Protein AF-A0A3B8KXW2-F1 (afdb_monomer)

Foldseek 3Di:
DDPLVLLVVCVVVLLVLLVVPQDDDDPDPPVRSVVLCCLLNVGDSLVQLSVQLVVCVVVVHHSNVCSVVSNVVSSVVSVVVVVCCDPVHVVNPDDD

pLDDT: mean 93.95, std 6.0, range [70.81, 98.56]

Structure (mmCIF, N/CA/C/O backbone):
data_AF-A0A3B8KXW2-F1
#
_entry.id   AF-A0A3B8KXW2-F1
#
loop_
_atom_site.group_PDB
_atom_site.id
_atom_site.type_symbol
_atom_site.label_atom_id
_atom_site.label_alt_id
_atom_site.label_comp_id
_atom_site.label_asym_id
_atom_site.label_entity_id
_atom_site.label_seq_id
_atom_site.pdbx_PDB_ins_code
_atom_site.Cartn_x
_atom_site.Cartn_y
_atom_site.Cartn_z
_atom_site.occupancy
_atom_site.B_iso_or_equi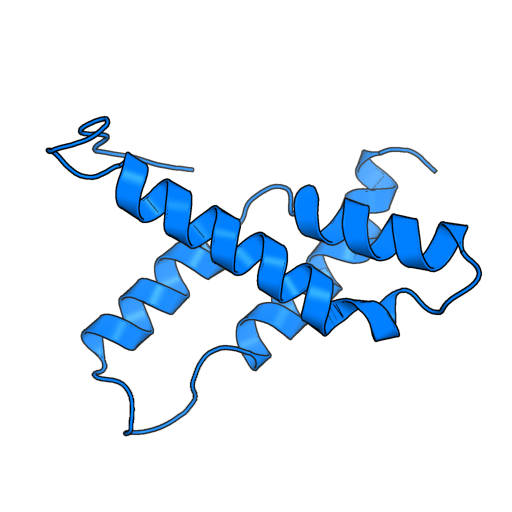v
_atom_site.auth_seq_id
_atom_site.auth_comp_id
_atom_site.auth_asym_id
_atom_site.auth_atom_id
_atom_site.pdbx_PDB_model_num
ATOM 1 N N . MET A 1 1 ? -5.951 12.809 19.462 1.00 76.31 1 MET A N 1
ATOM 2 C CA . MET A 1 1 ? -5.019 12.261 18.466 1.00 76.31 1 MET A CA 1
ATOM 3 C C . MET A 1 1 ? -5.103 13.142 17.237 1.00 76.31 1 MET A C 1
ATOM 5 O O . MET A 1 1 ? -6.208 13.356 16.746 1.00 76.31 1 MET A O 1
ATOM 9 N N . THR A 1 2 ? -3.996 13.731 16.807 1.00 93.62 2 THR A N 1
ATOM 10 C CA . THR A 1 2 ? -3.927 14.525 15.576 1.00 93.62 2 THR A CA 1
ATOM 11 C C . THR A 1 2 ? -3.808 13.608 14.354 1.00 93.62 2 THR A C 1
ATOM 13 O O . THR A 1 2 ? -3.558 12.403 14.473 1.00 93.62 2 THR A O 1
ATOM 16 N N . ALA A 1 3 ? -3.982 14.169 13.154 1.00 90.69 3 ALA A N 1
ATOM 17 C CA . ALA A 1 3 ? -3.771 13.421 11.915 1.00 90.69 3 ALA A CA 1
ATOM 18 C C . ALA A 1 3 ? -2.319 12.922 11.792 1.00 90.69 3 ALA A C 1
ATOM 20 O O . ALA A 1 3 ? -2.090 11.780 11.405 1.00 90.69 3 ALA A O 1
ATOM 21 N N . GLU A 1 4 ? -1.343 13.745 12.178 1.00 93.50 4 GLU A N 1
ATOM 22 C CA . GLU A 1 4 ? 0.082 13.390 12.142 1.00 93.50 4 GLU A CA 1
ATOM 23 C C . GLU A 1 4 ? 0.415 12.253 13.109 1.00 93.50 4 GLU A C 1
ATOM 25 O O . GLU A 1 4 ? 1.084 11.300 12.718 1.00 93.50 4 GLU A O 1
ATOM 30 N N . GLU A 1 5 ? -0.120 12.292 14.332 1.00 94.88 5 GLU A N 1
ATOM 31 C CA . GLU A 1 5 ? 0.032 11.206 15.309 1.00 94.88 5 GLU A CA 1
ATOM 32 C C . GLU A 1 5 ? -0.558 9.889 14.789 1.00 94.88 5 GLU A C 1
ATOM 34 O O . GLU A 1 5 ? 0.017 8.818 14.977 1.00 94.88 5 GLU A O 1
ATOM 39 N N . THR A 1 6 ? -1.690 9.969 14.090 1.00 94.44 6 THR A N 1
ATOM 40 C CA . THR A 1 6 ? -2.368 8.797 13.525 1.00 94.44 6 THR A CA 1
ATOM 41 C C . THR A 1 6 ? -1.567 8.176 12.382 1.00 94.44 6 THR A C 1
ATOM 43 O O . THR A 1 6 ? -1.397 6.958 12.327 1.00 94.44 6 THR A O 1
ATOM 46 N N . LEU A 1 7 ? -1.027 9.004 11.485 1.00 94.75 7 LEU A N 1
ATOM 47 C CA . LEU A 1 7 ? -0.162 8.539 10.400 1.00 94.75 7 LEU A CA 1
ATOM 48 C C . LEU A 1 7 ? 1.132 7.935 10.962 1.00 94.75 7 LEU A C 1
ATOM 50 O O . LEU A 1 7 ? 1.531 6.850 10.545 1.00 94.75 7 LEU A O 1
ATOM 54 N N . ALA A 1 8 ? 1.743 8.580 11.960 1.00 94.94 8 ALA A N 1
ATOM 55 C CA . ALA A 1 8 ? 2.937 8.071 12.632 1.00 94.94 8 ALA A CA 1
ATOM 56 C C . ALA A 1 8 ? 2.692 6.728 13.343 1.00 94.94 8 ALA A C 1
ATOM 58 O O . ALA A 1 8 ? 3.583 5.881 13.377 1.00 94.94 8 ALA A O 1
ATOM 59 N N . ARG A 1 9 ? 1.479 6.501 13.867 1.00 94.69 9 ARG A N 1
ATOM 60 C CA . ARG A 1 9 ? 1.074 5.230 14.487 1.00 94.69 9 ARG A CA 1
ATOM 61 C C . ARG A 1 9 ? 1.022 4.078 13.481 1.00 94.69 9 ARG A C 1
ATOM 63 O O . ARG A 1 9 ? 1.446 2.973 13.813 1.00 94.69 9 ARG A O 1
ATOM 70 N N . PHE A 1 10 ? 0.483 4.305 12.283 1.00 96.19 10 PHE A N 1
ATOM 71 C CA . PHE A 1 10 ? 0.189 3.221 11.339 1.00 96.19 10 PHE A CA 1
ATOM 72 C C . PHE A 1 10 ? 1.219 3.038 10.224 1.00 96.19 10 PHE A C 1
ATOM 74 O O . PHE A 1 10 ? 1.403 1.910 9.765 1.00 96.19 10 PHE A O 1
ATOM 81 N N . ALA A 1 11 ? 1.921 4.093 9.806 1.00 94.69 11 ALA A N 1
ATOM 82 C CA . ALA A 1 11 ? 2.872 4.016 8.697 1.00 94.69 11 ALA A CA 1
ATOM 83 C C . ALA A 1 11 ? 3.943 2.914 8.866 1.00 94.69 11 ALA A C 1
ATOM 85 O O . ALA A 1 11 ? 4.175 2.193 7.894 1.00 94.69 11 ALA A O 1
ATOM 86 N N . PRO A 1 12 ? 4.544 2.690 10.056 1.00 94.94 12 PRO A N 1
ATOM 87 C CA . PRO A 1 12 ? 5.522 1.614 10.233 1.00 94.94 12 PRO A CA 1
ATOM 88 C C . PRO A 1 12 ? 4.918 0.214 10.069 1.00 94.94 12 PRO A C 1
ATOM 90 O O . PRO A 1 12 ? 5.530 -0.650 9.448 1.00 94.94 12 PRO A O 1
ATOM 93 N N . LEU A 1 13 ? 3.703 -0.007 10.588 1.00 95.50 13 LEU A N 1
ATOM 94 C CA . LEU A 1 13 ? 3.003 -1.294 10.479 1.00 95.50 13 LEU A CA 1
ATOM 95 C C . LEU A 1 13 ? 2.683 -1.623 9.019 1.00 95.50 13 LEU A C 1
ATOM 97 O O . LEU A 1 13 ? 2.907 -2.742 8.567 1.00 95.50 13 LEU A O 1
ATOM 101 N N . VAL A 1 14 ? 2.204 -0.624 8.277 1.00 96.75 14 VAL A N 1
ATOM 102 C CA . VAL A 1 14 ? 1.899 -0.750 6.850 1.00 96.75 14 VAL A CA 1
ATOM 103 C C . VAL A 1 14 ? 3.167 -0.997 6.039 1.00 96.75 14 VAL A C 1
ATOM 105 O O . VAL A 1 14 ? 3.157 -1.846 5.158 1.00 96.75 14 VAL A O 1
ATOM 108 N N . ALA A 1 15 ? 4.265 -0.295 6.335 1.00 95.19 15 ALA A N 1
ATOM 109 C CA . ALA A 1 15 ? 5.528 -0.474 5.619 1.00 95.19 15 ALA A CA 1
ATOM 110 C C . ALA A 1 15 ? 6.066 -1.908 5.743 1.00 95.19 15 ALA A C 1
ATOM 112 O O . ALA A 1 15 ? 6.482 -2.490 4.743 1.00 95.19 15 ALA A O 1
ATOM 113 N N . VAL A 1 16 ? 6.009 -2.489 6.946 1.00 95.56 16 VAL A N 1
ATOM 114 C CA . VAL A 1 16 ? 6.395 -3.891 7.168 1.00 95.56 16 VAL A CA 1
ATOM 115 C C . VAL A 1 16 ? 5.456 -4.832 6.413 1.00 95.56 16 VAL A C 1
ATOM 117 O O . VAL A 1 16 ? 5.921 -5.675 5.653 1.00 95.56 16 VAL A O 1
ATOM 120 N N . ALA A 1 17 ? 4.140 -4.644 6.545 1.00 96.44 17 ALA A N 1
ATOM 121 C CA . ALA A 1 17 ? 3.160 -5.503 5.884 1.00 96.44 17 ALA A CA 1
ATOM 122 C C . ALA A 1 17 ? 3.262 -5.461 4.345 1.00 96.44 17 ALA A C 1
ATOM 124 O O .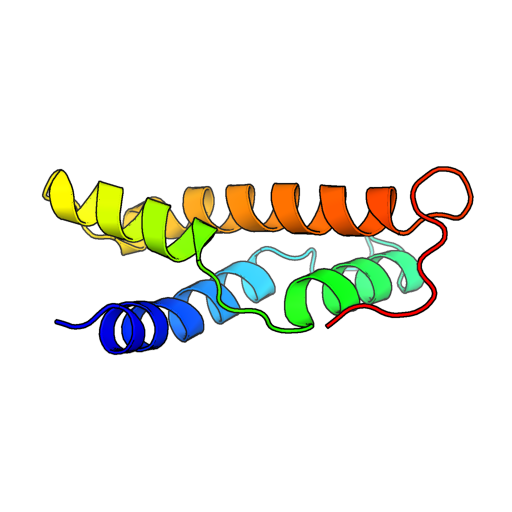 ALA A 1 17 ? 3.135 -6.498 3.695 1.00 96.44 17 ALA A O 1
ATOM 125 N N . LEU A 1 18 ? 3.543 -4.294 3.753 1.00 95.50 18 LEU A N 1
ATOM 126 C CA . LEU A 1 18 ? 3.780 -4.148 2.313 1.00 95.50 18 LEU A CA 1
ATOM 127 C C . LEU A 1 18 ? 5.037 -4.898 1.870 1.00 95.50 18 LEU A C 1
ATOM 129 O O . LEU A 1 18 ? 4.981 -5.648 0.898 1.00 95.50 18 LEU A O 1
ATOM 133 N N . ALA A 1 19 ? 6.147 -4.731 2.594 1.00 93.88 19 ALA A N 1
ATOM 134 C CA . ALA A 1 19 ? 7.399 -5.420 2.291 1.00 93.88 19 ALA A CA 1
ATOM 135 C C . ALA A 1 19 ? 7.256 -6.948 2.391 1.00 93.88 19 ALA A C 1
ATOM 137 O O . ALA A 1 19 ? 7.818 -7.684 1.582 1.00 93.88 19 ALA A O 1
ATOM 138 N N . ASP A 1 20 ? 6.471 -7.434 3.352 1.00 94.25 20 ASP A N 1
ATOM 139 C CA . ASP A 1 20 ? 6.184 -8.861 3.516 1.00 94.25 20 ASP A CA 1
ATOM 140 C C . ASP A 1 20 ? 5.225 -9.414 2.457 1.00 94.25 20 ASP A C 1
ATOM 142 O O . ASP A 1 20 ? 5.240 -10.614 2.194 1.00 94.25 20 ASP A O 1
ATOM 146 N N . SER A 1 21 ? 4.432 -8.548 1.822 1.00 92.94 21 SER A N 1
ATOM 147 C CA . SER A 1 21 ? 3.486 -8.936 0.771 1.00 92.94 21 SER A CA 1
ATOM 148 C C . SER A 1 21 ? 4.109 -8.992 -0.629 1.00 92.94 21 SER A C 1
ATOM 150 O O . SER A 1 21 ? 3.481 -9.512 -1.551 1.00 92.94 21 SER A O 1
ATOM 152 N N . LEU A 1 22 ? 5.316 -8.447 -0.819 1.00 89.75 22 LEU A N 1
ATOM 153 C CA . LEU A 1 22 ? 6.028 -8.539 -2.093 1.00 89.75 22 LEU A CA 1
ATOM 154 C C . LEU A 1 22 ? 6.555 -9.967 -2.325 1.00 89.75 22 LEU A C 1
ATOM 156 O O . LEU A 1 22 ? 6.949 -10.642 -1.369 1.00 89.75 22 LEU A O 1
ATOM 160 N N . PRO A 1 23 ? 6.584 -10.445 -3.584 1.00 85.06 23 PRO A N 1
ATOM 161 C CA . PRO A 1 23 ? 7.073 -11.781 -3.898 1.00 85.06 23 PRO A CA 1
ATOM 162 C C . PRO A 1 23 ? 8.532 -11.951 -3.454 1.00 85.06 23 PRO A C 1
ATOM 164 O O . PRO A 1 23 ? 9.389 -11.113 -3.728 1.00 85.06 23 PRO A O 1
ATOM 167 N N . ARG A 1 24 ? 8.814 -13.063 -2.766 1.00 73.44 24 ARG A N 1
ATOM 168 C CA . ARG A 1 24 ? 10.158 -13.459 -2.327 1.00 73.44 24 ARG A CA 1
ATOM 169 C C . ARG A 1 24 ? 10.513 -14.782 -3.000 1.00 73.44 24 ARG A C 1
ATOM 171 O O . ARG A 1 24 ? 10.082 -15.832 -2.535 1.00 73.44 24 ARG A O 1
ATOM 178 N N . GLY A 1 25 ? 11.264 -14.751 -4.098 1.00 70.81 25 GLY A N 1
ATOM 179 C CA . GLY A 1 25 ? 11.703 -15.976 -4.772 1.00 70.81 25 GLY A CA 1
ATOM 180 C C . GLY A 1 25 ? 11.975 -15.812 -6.262 1.00 70.81 25 GLY A C 1
ATOM 181 O O . GLY A 1 25 ? 11.837 -14.731 -6.820 1.00 70.81 25 GLY A O 1
ATOM 182 N N . THR A 1 26 ? 12.348 -16.921 -6.898 1.00 71.00 26 THR A N 1
ATOM 183 C CA . THR A 1 26 ? 12.782 -16.999 -8.304 1.00 71.00 26 THR A CA 1
ATOM 184 C C . THR A 1 26 ? 11.650 -16.889 -9.326 1.00 71.00 26 THR A C 1
ATOM 186 O O . THR A 1 26 ? 11.913 -16.868 -10.525 1.00 71.00 26 THR A O 1
ATOM 189 N N . ASP A 1 27 ? 10.396 -16.844 -8.874 1.00 85.25 27 ASP A N 1
ATOM 190 C CA . ASP A 1 27 ? 9.217 -16.834 -9.751 1.00 85.25 27 ASP A CA 1
ATOM 191 C C . ASP A 1 27 ? 8.931 -15.446 -10.347 1.00 85.25 27 ASP A C 1
ATOM 193 O O . ASP A 1 27 ? 8.093 -15.305 -11.236 1.00 85.25 27 ASP A O 1
ATOM 197 N N . THR A 1 28 ? 9.618 -14.407 -9.864 1.00 88.81 28 THR A N 1
ATOM 19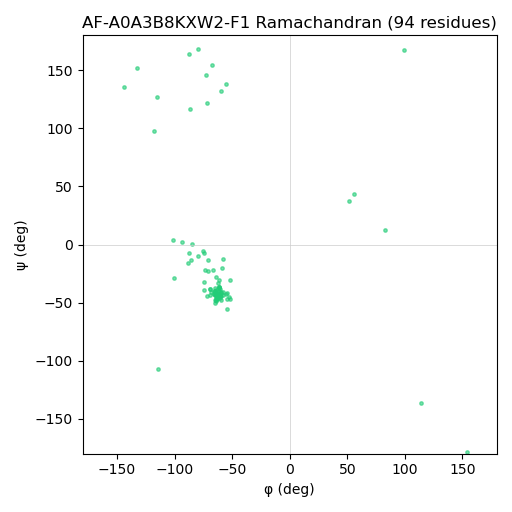8 C CA . THR A 1 28 ? 9.546 -13.041 -10.393 1.00 88.81 28 THR A CA 1
ATOM 199 C C . THR A 1 28 ? 10.907 -12.662 -10.973 1.00 88.81 28 THR A C 1
ATOM 201 O O . THR A 1 28 ? 11.900 -12.784 -10.259 1.00 88.81 28 THR A O 1
ATOM 204 N N . PRO A 1 29 ? 10.988 -12.195 -12.234 1.00 92.44 29 PRO A N 1
ATOM 205 C CA . PRO A 1 29 ? 12.236 -11.679 -12.788 1.00 92.44 29 PRO A CA 1
ATOM 206 C C . PRO A 1 29 ? 12.812 -10.559 -11.916 1.00 92.44 29 PRO A C 1
ATOM 208 O O . PRO A 1 29 ? 12.062 -9.673 -11.501 1.00 92.44 29 PRO A O 1
ATOM 211 N N . ASP A 1 30 ? 14.127 -10.563 -11.696 1.00 91.19 30 ASP A N 1
ATOM 212 C CA . ASP A 1 30 ? 14.797 -9.626 -10.780 1.00 91.19 30 ASP A CA 1
ATOM 213 C C . ASP A 1 30 ? 14.449 -8.163 -11.085 1.00 91.19 30 ASP A C 1
ATOM 215 O O . ASP A 1 30 ? 14.058 -7.417 -10.192 1.00 91.19 30 ASP A O 1
ATOM 219 N N . THR A 1 31 ? 14.465 -7.774 -12.363 1.00 93.69 31 THR A N 1
ATOM 220 C CA . THR A 1 31 ? 14.136 -6.406 -12.796 1.00 93.69 31 THR A CA 1
ATOM 221 C C . THR A 1 31 ? 12.705 -5.994 -12.453 1.00 93.69 31 THR A C 1
ATOM 223 O O . THR A 1 31 ? 12.460 -4.844 -12.093 1.00 93.69 31 THR A O 1
ATOM 226 N N . LEU A 1 32 ? 11.749 -6.923 -12.541 1.00 93.25 32 LEU A N 1
ATOM 227 C CA . LEU A 1 32 ? 10.361 -6.669 -12.165 1.00 93.25 32 LEU A CA 1
ATOM 228 C C . LEU A 1 32 ? 10.227 -6.565 -10.642 1.00 93.25 32 LEU A C 1
ATOM 230 O O . LEU A 1 32 ? 9.571 -5.648 -10.152 1.00 93.25 32 LEU A O 1
ATOM 234 N N . GLY A 1 33 ? 10.869 -7.470 -9.900 1.00 93.31 33 GLY A N 1
ATOM 235 C CA . GLY A 1 33 ? 10.866 -7.446 -8.437 1.00 93.31 33 GLY A CA 1
ATOM 236 C C . GLY A 1 33 ? 11.470 -6.155 -7.877 1.00 93.31 33 GLY A C 1
ATOM 237 O O . GLY A 1 33 ? 10.882 -5.524 -6.997 1.00 93.31 33 GLY A O 1
ATOM 238 N N . GLU A 1 34 ? 12.598 -5.717 -8.437 1.00 92.50 34 GLU A N 1
ATOM 239 C CA . GLU A 1 34 ? 13.251 -4.453 -8.091 1.00 92.50 34 GLU A CA 1
ATOM 240 C C . GLU A 1 34 ? 12.358 -3.246 -8.395 1.00 92.50 34 GLU A C 1
ATOM 242 O O . GLU A 1 34 ? 12.205 -2.381 -7.532 1.00 92.50 34 GLU A O 1
ATOM 247 N N . ALA A 1 35 ? 11.713 -3.204 -9.567 1.00 94.12 35 ALA A N 1
ATOM 248 C CA . ALA A 1 35 ? 10.798 -2.121 -9.932 1.00 94.12 35 ALA A CA 1
ATOM 249 C C . ALA A 1 35 ? 9.577 -2.050 -8.996 1.00 94.12 35 ALA A C 1
ATOM 251 O O . ALA A 1 35 ? 9.228 -0.974 -8.508 1.00 94.12 35 ALA A O 1
ATOM 252 N N . MET A 1 36 ? 8.964 -3.198 -8.680 1.00 94.38 36 MET A N 1
ATOM 253 C CA . MET A 1 36 ? 7.852 -3.277 -7.725 1.00 94.38 36 MET A CA 1
ATOM 254 C C . MET A 1 36 ? 8.266 -2.765 -6.343 1.00 94.38 36 MET A C 1
ATOM 256 O O . MET A 1 36 ? 7.555 -1.959 -5.738 1.00 94.38 36 MET A O 1
ATOM 260 N N . HIS A 1 37 ? 9.421 -3.216 -5.846 1.00 93.62 37 HIS A N 1
ATOM 261 C CA . HIS A 1 37 ? 9.935 -2.790 -4.551 1.00 93.62 37 HIS A CA 1
ATOM 262 C C . HIS A 1 37 ? 10.263 -1.293 -4.542 1.00 93.62 37 HIS A C 1
ATOM 264 O O . HIS A 1 37 ? 9.887 -0.597 -3.601 1.00 93.62 37 HIS A O 1
ATOM 270 N N . TYR A 1 38 ? 10.924 -0.786 -5.586 1.00 93.19 38 TYR A N 1
ATOM 271 C CA . TYR A 1 38 ? 11.276 0.626 -5.726 1.00 93.19 38 TYR A CA 1
ATOM 272 C C . TYR A 1 38 ? 10.044 1.524 -5.595 1.00 93.19 38 TYR A C 1
ATOM 274 O O . TYR A 1 38 ? 9.997 2.371 -4.704 1.00 93.19 38 TYR A O 1
ATOM 282 N N . SER A 1 39 ? 9.018 1.295 -6.415 1.00 93.88 39 SER A N 1
ATOM 283 C CA . SER A 1 39 ? 7.832 2.153 -6.433 1.00 93.88 39 SER A CA 1
ATOM 284 C C . SER A 1 39 ? 6.992 2.024 -5.162 1.00 93.88 39 SER A C 1
ATOM 286 O O . SER A 1 39 ? 6.481 3.021 -4.653 1.00 93.88 39 SER A O 1
ATOM 288 N N . LEU A 1 40 ? 6.851 0.814 -4.610 1.00 93.38 40 LEU A N 1
ATOM 289 C CA . LEU A 1 40 ? 6.019 0.589 -3.424 1.00 93.38 40 LEU A CA 1
ATOM 290 C C . LEU A 1 40 ? 6.679 1.102 -2.137 1.00 93.38 40 LEU A C 1
ATOM 292 O O . LEU A 1 40 ? 5.986 1.559 -1.219 1.00 93.38 40 LEU A O 1
ATOM 296 N N . MET A 1 41 ? 8.013 1.056 -2.072 1.00 93.06 41 MET A N 1
ATOM 297 C CA . MET A 1 41 ? 8.801 1.432 -0.895 1.00 93.06 41 MET A CA 1
ATOM 298 C C . MET A 1 41 ? 9.431 2.828 -0.986 1.00 93.06 41 MET A C 1
ATOM 300 O O . MET A 1 41 ? 10.093 3.235 -0.033 1.00 93.06 41 MET A O 1
ATOM 304 N N . ALA A 1 42 ? 9.166 3.596 -2.052 1.00 88.31 42 ALA A N 1
ATOM 305 C CA . ALA A 1 42 ? 9.633 4.980 -2.226 1.00 88.31 42 ALA A CA 1
ATOM 306 C C . ALA A 1 42 ? 9.188 5.948 -1.106 1.00 88.31 42 ALA A C 1
ATOM 308 O O . ALA A 1 42 ? 9.724 7.046 -0.978 1.00 88.31 42 ALA A O 1
ATOM 309 N N . GLY A 1 43 ? 8.250 5.533 -0.248 1.00 78.19 43 GLY A N 1
ATOM 310 C CA . GLY A 1 43 ? 7.807 6.282 0.923 1.00 78.19 43 GLY A CA 1
ATOM 311 C C . GLY A 1 43 ? 6.357 6.729 0.786 1.00 78.19 43 GLY A C 1
ATOM 312 O O . GLY A 1 43 ? 5.490 5.940 0.419 1.00 78.19 43 GLY A O 1
ATOM 313 N N . GLY A 1 44 ? 6.076 7.980 1.144 1.00 84.31 44 GLY A N 1
ATOM 314 C CA . GLY A 1 44 ? 4.736 8.560 1.096 1.00 84.31 44 GLY A CA 1
ATOM 315 C C . GLY A 1 44 ? 4.007 8.577 2.442 1.00 84.31 44 GLY A C 1
ATOM 316 O O . GLY A 1 44 ? 4.403 7.957 3.427 1.00 84.31 44 GLY A O 1
ATOM 317 N N . LYS A 1 45 ? 2.901 9.329 2.491 1.00 88.06 45 LYS A N 1
ATOM 318 C CA . LYS A 1 45 ? 2.146 9.577 3.734 1.00 88.06 45 LYS A CA 1
ATOM 319 C C . LYS A 1 45 ? 1.381 8.352 4.246 1.00 88.06 45 LYS A C 1
ATOM 321 O O . LYS A 1 45 ? 0.878 8.399 5.359 1.00 88.06 45 LYS A O 1
ATOM 326 N N . ARG A 1 46 ? 1.232 7.296 3.434 1.00 93.56 46 ARG A N 1
ATOM 327 C CA . ARG A 1 46 ? 0.411 6.102 3.735 1.00 93.56 46 ARG A CA 1
ATOM 328 C C . ARG A 1 46 ? -1.016 6.452 4.174 1.00 93.56 46 ARG A C 1
ATOM 330 O O . ARG A 1 46 ? -1.601 5.810 5.049 1.00 93.56 46 ARG A O 1
ATOM 337 N N . LEU A 1 47 ? -1.582 7.490 3.554 1.00 95.94 47 LEU A N 1
ATOM 338 C CA . LEU A 1 47 ? -2.900 8.016 3.906 1.00 95.94 47 LEU A CA 1
ATOM 339 C C . LEU A 1 47 ? -3.996 6.971 3.674 1.00 95.94 47 LEU A C 1
ATOM 341 O O . LEU A 1 47 ? -4.828 6.756 4.547 1.00 95.94 47 LEU A O 1
ATOM 345 N N . ARG A 1 48 ? -3.981 6.298 2.517 1.00 97.62 48 ARG A N 1
ATOM 346 C CA . ARG A 1 48 ? -5.010 5.316 2.150 1.00 97.62 48 ARG A CA 1
ATOM 347 C C . ARG A 1 48 ? -5.001 4.091 3.077 1.00 97.62 48 ARG A C 1
ATOM 349 O O . ARG A 1 48 ? -6.055 3.811 3.644 1.00 97.62 48 ARG A O 1
ATOM 356 N N . PRO A 1 49 ? -3.854 3.432 3.341 1.00 97.94 49 PRO A N 1
ATOM 357 C CA . PRO A 1 49 ? -3.749 2.409 4.379 1.00 97.94 49 PRO A CA 1
ATOM 358 C C . PRO A 1 49 ? -4.269 2.872 5.734 1.00 97.94 49 PRO A C 1
ATOM 360 O O . PRO A 1 49 ? -5.062 2.183 6.363 1.00 97.94 49 PRO A O 1
ATOM 363 N N . THR A 1 50 ? -3.871 4.071 6.161 1.00 97.56 50 THR A N 1
ATOM 364 C CA . THR A 1 50 ? -4.292 4.632 7.447 1.00 97.56 50 THR A CA 1
ATOM 365 C C . THR A 1 50 ? -5.811 4.774 7.535 1.00 97.56 50 THR A C 1
ATOM 367 O O . THR A 1 50 ? -6.389 4.435 8.563 1.00 97.56 50 THR A O 1
ATOM 370 N N . LEU A 1 51 ? -6.479 5.202 6.459 1.00 98.06 51 LEU A N 1
ATOM 371 C CA . LEU A 1 51 ? -7.942 5.283 6.415 1.00 98.06 51 LEU A CA 1
ATOM 372 C C . LEU A 1 51 ? -8.608 3.906 6.545 1.00 98.06 51 LEU A C 1
ATOM 374 O O . LEU A 1 51 ? -9.611 3.790 7.245 1.00 98.06 51 LEU A O 1
ATOM 378 N N . VAL A 1 52 ? -8.045 2.864 5.927 1.00 98.56 52 VAL A N 1
ATOM 379 C CA . VAL A 1 52 ? -8.547 1.484 6.058 1.00 98.56 52 VAL A CA 1
ATOM 380 C C . VAL A 1 52 ? -8.426 0.992 7.503 1.00 98.56 52 VAL A C 1
ATOM 382 O O . VAL A 1 52 ? -9.385 0.468 8.066 1.00 98.56 52 VAL A O 1
ATOM 385 N N . LEU A 1 53 ? -7.267 1.209 8.125 1.00 98.44 53 LEU A N 1
ATOM 386 C CA . LEU A 1 53 ? -7.000 0.799 9.506 1.00 98.44 53 LEU A CA 1
ATOM 387 C C . LEU A 1 53 ? -7.888 1.553 10.510 1.00 98.44 53 LEU A C 1
ATOM 389 O O . LEU A 1 53 ? -8.422 0.952 11.441 1.00 98.44 53 LEU A O 1
ATOM 393 N N . LEU A 1 54 ? -8.107 2.851 10.288 1.00 97.94 54 LEU A N 1
ATOM 394 C CA . LEU A 1 54 ? -9.044 3.653 11.076 1.00 97.94 54 LEU A CA 1
ATOM 395 C C . LEU A 1 54 ? -10.491 3.195 10.909 1.00 97.94 54 LEU A C 1
ATOM 397 O O . LEU A 1 54 ? -11.240 3.217 11.880 1.00 97.94 54 LEU A O 1
ATOM 401 N N . ALA A 1 55 ? -10.896 2.785 9.706 1.00 98.38 55 ALA A N 1
ATOM 402 C CA . ALA A 1 55 ? -12.238 2.262 9.478 1.00 98.38 55 ALA A CA 1
ATOM 403 C C . ALA A 1 55 ? -12.470 0.966 10.269 1.00 98.38 55 ALA A C 1
ATOM 405 O O . ALA A 1 55 ? -13.517 0.815 10.895 1.00 98.38 55 ALA A O 1
ATOM 406 N N . ALA A 1 56 ? -11.477 0.073 10.314 1.00 98.44 56 ALA A N 1
ATOM 407 C CA . ALA A 1 56 ? -11.533 -1.123 11.152 1.00 98.44 56 ALA A CA 1
ATOM 408 C C . ALA A 1 56 ? -11.658 -0.772 12.647 1.00 98.44 56 ALA A C 1
ATOM 410 O O . ALA A 1 56 ? -12.538 -1.306 13.324 1.00 98.44 56 ALA A O 1
ATOM 411 N N . GLU A 1 57 ? -10.853 0.183 13.136 1.00 97.50 57 GLU A N 1
ATOM 412 C CA . GLU A 1 57 ? -10.930 0.672 14.523 1.00 97.50 57 GLU A CA 1
ATOM 413 C C . GLU A 1 57 ? -12.306 1.274 14.844 1.00 97.50 57 GLU A C 1
ATOM 415 O O . GLU A 1 57 ? -12.896 0.979 15.882 1.00 97.50 57 GLU A O 1
ATOM 420 N N . ALA A 1 58 ? -12.853 2.085 13.934 1.00 98.06 58 ALA A N 1
ATOM 421 C CA . ALA A 1 58 ? -14.154 2.733 14.092 1.00 98.06 58 ALA A CA 1
ATOM 422 C C . ALA A 1 58 ? -15.316 1.729 14.154 1.00 98.06 58 ALA A C 1
ATOM 424 O O . ALA A 1 58 ? -16.335 2.002 14.788 1.00 98.06 58 ALA A O 1
ATOM 425 N N . CYS A 1 59 ? -15.159 0.561 13.530 1.00 98.25 59 CYS A N 1
ATOM 426 C CA . CYS A 1 59 ? -16.103 -0.551 13.622 1.00 98.25 59 CYS A CA 1
ATOM 427 C C . CYS A 1 59 ? -15.873 -1.453 14.851 1.00 98.25 59 CYS A C 1
ATOM 429 O O . CYS A 1 59 ? -16.610 -2.421 15.029 1.00 98.25 59 CYS A O 1
ATOM 431 N N . GLY A 1 60 ? -14.883 -1.151 15.699 1.00 98.12 60 GLY A N 1
ATOM 432 C CA . GLY A 1 60 ? -14.547 -1.924 16.898 1.00 98.12 60 GLY A CA 1
ATOM 433 C C . GLY A 1 60 ? -13.656 -3.148 16.653 1.00 98.12 60 GLY A C 1
ATOM 434 O O . GLY A 1 60 ? -13.534 -3.981 17.550 1.00 98.12 60 GLY A O 1
AT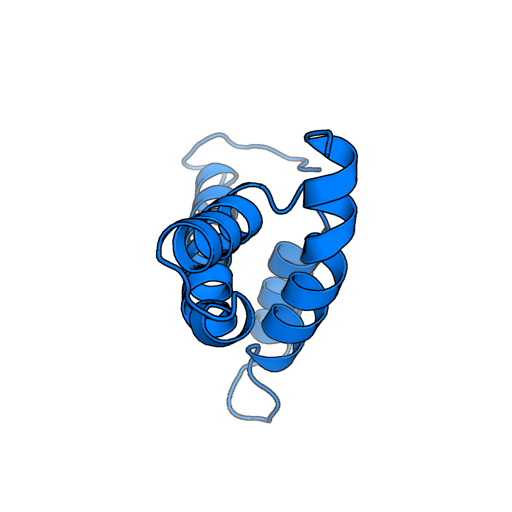OM 435 N N . GLY A 1 61 ? -13.057 -3.281 15.465 1.00 97.81 61 GLY A N 1
ATOM 436 C CA . GLY A 1 61 ? -12.096 -4.342 15.145 1.00 97.81 61 GLY A CA 1
ATOM 437 C C . GLY A 1 61 ? -10.653 -3.977 15.512 1.00 97.81 61 GLY A C 1
ATOM 438 O O . GLY A 1 61 ? -10.335 -2.803 15.714 1.00 97.81 61 GLY A O 1
ATOM 439 N N . ASP A 1 62 ? -9.761 -4.975 15.563 1.00 97.81 62 ASP A N 1
ATOM 440 C CA . ASP A 1 62 ? -8.317 -4.720 15.614 1.00 97.81 62 ASP A CA 1
ATOM 441 C C . ASP A 1 62 ? -7.862 -4.210 14.233 1.00 97.81 62 ASP A C 1
ATOM 443 O O . ASP A 1 62 ? -8.026 -4.920 13.236 1.00 97.81 62 ASP A O 1
ATOM 447 N N . PRO A 1 63 ? -7.264 -3.008 14.126 1.00 97.69 63 PRO A N 1
ATOM 448 C CA . PRO A 1 63 ? -6.737 -2.506 12.859 1.00 97.69 63 PRO A CA 1
ATOM 449 C C . PRO A 1 63 ? -5.791 -3.485 12.157 1.00 97.69 63 PRO A C 1
ATOM 451 O O . PRO A 1 63 ? -5.731 -3.509 10.931 1.00 97.69 63 PRO A O 1
ATOM 454 N N . ARG A 1 64 ? -5.059 -4.314 12.910 1.00 97.19 64 ARG A N 1
ATOM 455 C CA . ARG A 1 64 ? -4.117 -5.293 12.349 1.00 97.19 64 ARG A CA 1
ATOM 456 C C . ARG A 1 64 ? -4.799 -6.327 11.459 1.00 97.19 64 ARG A C 1
ATOM 458 O O . ARG A 1 64 ? -4.199 -6.740 10.470 1.00 97.19 64 ARG A O 1
ATOM 465 N N . ASP A 1 65 ? -6.054 -6.665 11.741 1.00 98.06 65 ASP A N 1
ATOM 466 C CA . ASP A 1 65 ? -6.834 -7.596 10.921 1.00 98.06 65 ASP A CA 1
ATOM 467 C C . ASP A 1 65 ? -7.139 -7.014 9.529 1.00 98.06 65 ASP A C 1
ATOM 469 O O . ASP A 1 65 ? -7.359 -7.750 8.568 1.00 98.06 65 ASP A O 1
ATOM 473 N N . ALA A 1 66 ? -7.095 -5.684 9.388 1.00 98.31 66 ALA A N 1
ATOM 474 C CA . ALA A 1 66 ? -7.305 -4.980 8.128 1.00 98.31 66 ALA A CA 1
ATOM 475 C C . ALA A 1 66 ? -6.005 -4.684 7.354 1.00 98.31 66 ALA A C 1
ATOM 477 O O . ALA A 1 66 ? -6.068 -4.084 6.278 1.00 98.31 66 ALA A O 1
ATOM 478 N N . LEU A 1 67 ? -4.831 -5.115 7.839 1.00 98.25 67 LEU A N 1
ATOM 479 C CA . LEU A 1 67 ? -3.549 -4.901 7.149 1.00 98.25 67 LEU A CA 1
ATOM 480 C C . LEU A 1 67 ? -3.522 -5.434 5.706 1.00 98.25 67 LEU A C 1
ATOM 482 O O . LEU A 1 67 ? -3.039 -4.696 4.845 1.00 98.25 67 LEU A O 1
ATOM 486 N N . PRO A 1 68 ? -4.061 -6.630 5.382 1.00 98.31 68 PRO A N 1
ATOM 487 C CA . PRO A 1 68 ? -4.102 -7.097 3.995 1.00 98.31 68 PRO A CA 1
ATOM 488 C C . PRO A 1 68 ? -4.896 -6.156 3.080 1.00 98.31 68 PRO A C 1
ATOM 490 O O . PRO A 1 68 ? -4.454 -5.836 1.978 1.00 98.31 68 PRO A O 1
ATOM 493 N N . ALA A 1 69 ? -6.036 -5.645 3.557 1.00 98.44 69 ALA A N 1
ATOM 494 C CA . ALA A 1 69 ? -6.846 -4.685 2.810 1.00 98.44 69 ALA A CA 1
ATOM 495 C C . ALA A 1 69 ? -6.133 -3.330 2.669 1.00 98.44 69 ALA A C 1
ATOM 497 O O . ALA A 1 69 ? -6.139 -2.731 1.595 1.00 98.44 69 ALA A O 1
ATOM 498 N N . ALA A 1 70 ? -5.472 -2.866 3.732 1.00 98.25 70 ALA A N 1
ATOM 499 C CA . ALA A 1 70 ? -4.685 -1.638 3.719 1.00 98.25 70 ALA A CA 1
ATOM 500 C C . ALA A 1 70 ? -3.527 -1.718 2.706 1.00 98.25 70 ALA A C 1
ATOM 502 O O . ALA A 1 70 ? -3.313 -0.774 1.946 1.00 98.25 70 ALA A O 1
ATOM 503 N N . CYS A 1 71 ? -2.831 -2.859 2.648 1.00 97.75 71 CYS A N 1
ATOM 504 C CA . CYS A 1 71 ? -1.774 -3.119 1.671 1.00 97.75 71 CYS A CA 1
ATOM 505 C C . CYS A 1 71 ? -2.317 -3.138 0.242 1.00 97.75 71 CYS A C 1
ATOM 507 O O . CYS A 1 71 ? -1.761 -2.470 -0.625 1.00 97.75 71 CYS A O 1
ATOM 509 N N . ALA A 1 72 ? -3.430 -3.837 0.005 1.00 98.12 72 ALA A N 1
ATOM 510 C CA . ALA A 1 72 ? -4.043 -3.927 -1.318 1.00 98.12 72 ALA A CA 1
ATOM 511 C C . ALA A 1 72 ? -4.404 -2.546 -1.889 1.00 98.12 72 ALA A C 1
ATOM 513 O O . ALA A 1 72 ? -4.120 -2.263 -3.052 1.00 98.12 72 ALA A O 1
ATOM 514 N N . VAL A 1 73 ? -4.982 -1.658 -1.072 1.00 98.12 73 VAL A N 1
ATOM 515 C CA . VAL A 1 73 ? -5.336 -0.301 -1.517 1.00 98.12 73 VAL A CA 1
ATOM 516 C C . VAL A 1 73 ? -4.095 0.520 -1.874 1.00 98.12 73 VAL A C 1
ATOM 518 O O . VAL A 1 73 ? -4.118 1.253 -2.863 1.00 98.12 73 VAL A O 1
ATOM 521 N N . GLU A 1 74 ? -3.009 0.406 -1.108 1.00 97.69 74 GLU A N 1
ATOM 522 C CA . GLU A 1 74 ? -1.762 1.101 -1.445 1.00 97.69 74 GLU A CA 1
ATOM 523 C C . GLU A 1 74 ? -1.106 0.520 -2.696 1.00 97.69 74 GLU A C 1
ATOM 525 O O . GLU A 1 74 ? -0.638 1.284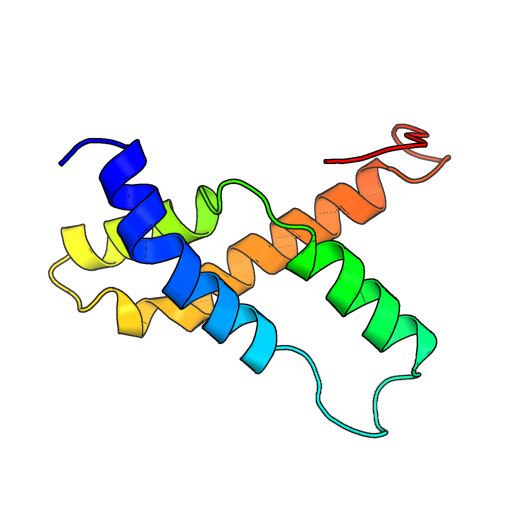 -3.526 1.00 97.69 74 GLU A O 1
ATOM 530 N N . MET A 1 75 ? -1.131 -0.801 -2.888 1.00 97.12 75 MET A N 1
ATOM 531 C CA . MET A 1 75 ? -0.617 -1.429 -4.109 1.00 97.12 75 MET A CA 1
ATOM 532 C C . MET A 1 75 ? -1.363 -0.938 -5.351 1.00 97.12 75 MET A C 1
ATOM 534 O O . MET A 1 75 ? -0.725 -0.583 -6.337 1.00 97.12 75 MET A O 1
ATOM 538 N N . VAL A 1 76 ? -2.698 -0.856 -5.295 1.00 97.62 76 VAL A N 1
ATOM 539 C CA . VAL A 1 76 ? -3.510 -0.296 -6.390 1.00 97.62 76 VAL A CA 1
ATOM 540 C C . VAL A 1 76 ? -3.171 1.176 -6.622 1.00 97.62 76 VAL A C 1
ATOM 542 O O . VAL A 1 76 ? -3.060 1.606 -7.767 1.00 97.62 76 VAL A O 1
ATOM 545 N N . HIS A 1 77 ? -2.977 1.949 -5.554 1.00 96.81 77 HIS A N 1
ATOM 546 C CA . HIS A 1 77 ? -2.571 3.344 -5.676 1.00 96.81 77 HIS A CA 1
ATOM 547 C C . HIS A 1 77 ? -1.187 3.495 -6.317 1.00 96.81 77 HIS A C 1
ATOM 549 O O . HIS A 1 77 ? -1.027 4.299 -7.228 1.00 96.81 77 HIS A O 1
ATOM 555 N N . THR A 1 78 ? -0.194 2.734 -5.865 1.00 96.12 78 THR A N 1
ATOM 556 C CA . THR A 1 78 ? 1.159 2.764 -6.424 1.00 96.12 78 THR A CA 1
ATOM 557 C C . THR A 1 78 ? 1.149 2.337 -7.888 1.00 96.12 78 THR A C 1
ATOM 559 O O . THR A 1 78 ? 1.773 3.002 -8.705 1.00 96.12 78 THR A O 1
ATOM 562 N N . TYR A 1 79 ? 0.400 1.287 -8.238 1.00 96.50 79 TYR A N 1
ATOM 563 C CA . TYR A 1 79 ? 0.204 0.871 -9.628 1.00 96.50 79 TYR A CA 1
ATOM 564 C C . TYR A 1 79 ? -0.324 2.017 -10.499 1.00 96.50 79 TYR A C 1
ATOM 566 O O . TYR A 1 79 ? 0.221 2.250 -11.577 1.00 96.50 79 TYR A O 1
ATOM 574 N N . SER A 1 80 ? -1.351 2.741 -10.032 1.00 97.19 80 SER A N 1
ATOM 575 C CA . SER A 1 80 ? -1.930 3.825 -10.827 1.00 97.19 80 SER A CA 1
ATOM 576 C C . SER A 1 80 ? -0.901 4.919 -11.092 1.00 97.19 80 SER A C 1
ATOM 578 O O . SER A 1 80 ? -0.765 5.336 -12.228 1.00 97.19 80 SER A O 1
ATOM 580 N N . LEU A 1 81 ? -0.112 5.301 -10.080 1.00 95.81 81 LEU A N 1
ATOM 581 C CA . LEU A 1 81 ? 0.933 6.318 -10.229 1.00 95.81 81 LEU A CA 1
ATOM 582 C C . LEU A 1 81 ? 2.015 5.912 -11.232 1.00 95.81 81 LEU A C 1
ATOM 584 O O . LEU A 1 81 ? 2.405 6.726 -12.056 1.00 95.81 81 LEU A O 1
ATOM 588 N N . ILE A 1 82 ? 2.472 4.654 -11.195 1.00 95.75 82 ILE A N 1
ATOM 589 C CA . ILE A 1 82 ? 3.465 4.157 -12.163 1.00 95.75 82 ILE A CA 1
ATOM 590 C C . ILE A 1 82 ? 2.940 4.308 -13.592 1.00 95.75 82 ILE A C 1
ATOM 592 O O . ILE A 1 82 ? 3.698 4.649 -14.492 1.00 95.75 82 ILE A O 1
ATOM 596 N N . HIS A 1 83 ? 1.657 4.009 -13.807 1.00 97.19 83 HIS A N 1
ATOM 597 C CA . HIS A 1 83 ? 1.040 4.113 -15.124 1.00 97.19 83 HIS A CA 1
ATOM 598 C C . HIS A 1 83 ? 0.776 5.565 -15.529 1.00 97.19 83 HIS A C 1
ATOM 600 O O . HIS A 1 83 ? 0.988 5.892 -16.693 1.00 97.19 83 HIS A O 1
ATOM 606 N N . ASP A 1 84 ? 0.351 6.411 -14.591 1.00 97.69 84 ASP A N 1
ATOM 607 C CA . ASP A 1 84 ? 0.128 7.841 -14.814 1.00 97.69 84 ASP A CA 1
ATOM 608 C C . ASP A 1 84 ? 1.432 8.541 -15.232 1.00 97.69 84 ASP A C 1
ATOM 610 O O . ASP A 1 84 ? 1.412 9.360 -16.140 1.00 97.69 84 ASP A O 1
ATOM 614 N N . ASP A 1 85 ? 2.583 8.143 -14.682 1.00 96.81 85 ASP A N 1
ATOM 615 C CA . ASP A 1 85 ? 3.880 8.754 -15.010 1.00 96.81 85 ASP A CA 1
ATOM 616 C C . ASP A 1 85 ? 4.436 8.347 -16.397 1.00 96.81 85 ASP A C 1
ATOM 618 O O . ASP A 1 85 ? 5.450 8.880 -16.842 1.00 96.81 85 ASP A O 1
ATOM 622 N N . LEU A 1 86 ? 3.821 7.393 -17.112 1.00 97.56 86 LEU A N 1
ATOM 623 C CA . LEU A 1 86 ? 4.342 6.940 -18.409 1.00 97.56 86 LEU A CA 1
ATOM 624 C C . LEU A 1 86 ? 4.245 8.038 -19.492 1.00 97.56 86 LEU A C 1
AT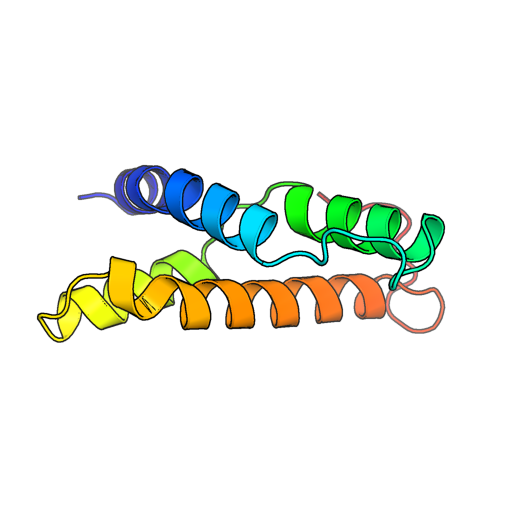OM 626 O O . LEU A 1 86 ? 3.298 8.823 -19.475 1.00 97.56 86 LEU A O 1
ATOM 630 N N . PRO A 1 87 ? 5.099 8.013 -20.540 1.00 97.94 87 PRO A N 1
ATOM 631 C CA . PRO A 1 87 ? 5.079 9.016 -21.620 1.00 97.94 87 PRO A CA 1
ATOM 632 C C . PRO A 1 87 ? 3.764 9.138 -22.397 1.00 97.94 87 PRO A C 1
ATOM 634 O O . PRO A 1 87 ? 3.518 10.112 -23.100 1.00 97.94 87 PRO A O 1
ATOM 637 N N . ALA A 1 88 ? 2.927 8.101 -22.335 1.00 98.00 88 ALA A N 1
ATOM 638 C CA . ALA A 1 88 ? 1.615 8.090 -22.973 1.00 98.00 88 ALA A CA 1
ATOM 639 C C . ALA A 1 88 ? 0.501 8.683 -22.089 1.00 98.00 88 ALA A C 1
ATOM 641 O O . ALA A 1 88 ? -0.632 8.805 -22.556 1.00 98.00 88 ALA A O 1
ATOM 642 N N . MET A 1 89 ? 0.814 8.985 -20.830 1.00 97.31 89 MET A N 1
ATOM 643 C CA . MET A 1 89 ? -0.077 9.545 -19.822 1.00 97.31 89 MET A CA 1
ATOM 644 C C . MET A 1 89 ? 0.434 10.950 -19.464 1.00 97.31 89 MET A C 1
ATOM 646 O O . MET A 1 89 ? 0.309 11.840 -20.306 1.00 97.31 89 MET A O 1
ATOM 650 N N . ASP A 1 90 ? 1.022 11.156 -18.284 1.00 97.56 90 ASP A N 1
ATOM 651 C CA . ASP A 1 90 ? 1.471 12.478 -17.830 1.00 97.56 90 ASP A CA 1
ATOM 652 C C . ASP A 1 90 ? 2.908 12.822 -18.267 1.00 97.56 90 ASP A C 1
ATOM 654 O O . ASP A 1 90 ? 3.259 14.000 -18.267 1.00 97.56 90 ASP A O 1
ATOM 658 N N . ASP A 1 91 ? 3.706 11.834 -18.707 1.00 96.38 91 ASP A N 1
ATOM 659 C CA . ASP A 1 91 ? 5.113 12.019 -19.128 1.00 96.38 91 ASP A CA 1
ATOM 660 C C . ASP A 1 91 ? 5.976 12.676 -18.027 1.00 96.38 91 ASP A C 1
ATOM 662 O O . ASP A 1 91 ? 6.760 13.596 -18.268 1.00 96.38 91 ASP A O 1
ATOM 666 N N . ASP A 1 92 ? 5.793 12.216 -16.783 1.00 97.00 92 ASP A N 1
ATOM 667 C CA . ASP A 1 92 ? 6.465 12.755 -15.598 1.00 97.00 92 ASP A CA 1
ATOM 668 C C . ASP A 1 92 ? 7.842 12.094 -15.383 1.00 97.00 92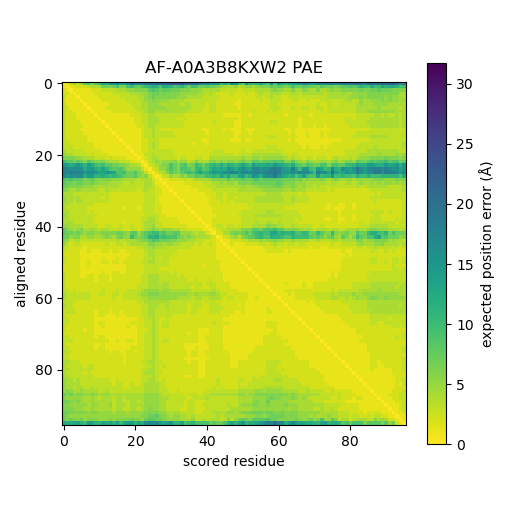 ASP A C 1
ATOM 670 O O . ASP A 1 92 ? 7.958 10.915 -15.047 1.00 97.00 92 ASP A O 1
ATOM 674 N N . ASP A 1 93 ? 8.913 12.889 -15.470 1.00 94.69 93 ASP A N 1
ATOM 675 C CA . ASP A 1 93 ? 10.290 12.416 -15.240 1.00 94.69 93 ASP A CA 1
ATOM 676 C C . ASP A 1 93 ? 10.597 12.081 -13.762 1.00 94.69 93 ASP A C 1
ATOM 678 O O . ASP A 1 93 ? 11.562 11.368 -13.468 1.00 94.69 93 ASP A O 1
ATOM 682 N N . LEU A 1 94 ? 9.854 12.652 -12.801 1.00 92.19 94 LEU A N 1
ATOM 683 C CA . LEU A 1 94 ? 10.174 12.586 -11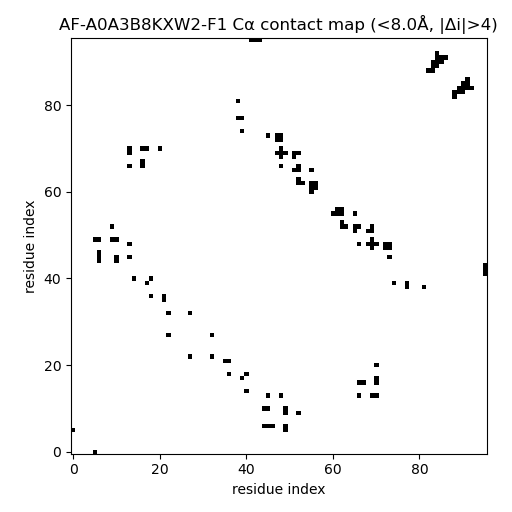.368 1.00 92.19 94 LEU A CA 1
ATOM 684 C C . LEU A 1 94 ? 8.927 12.482 -10.482 1.00 92.19 94 LEU A C 1
ATOM 686 O O . LEU A 1 94 ? 8.021 13.308 -10.564 1.00 92.19 94 LEU A O 1
ATOM 690 N N . ARG A 1 95 ? 8.977 11.580 -9.492 1.00 89.38 95 ARG A N 1
ATOM 691 C CA . ARG A 1 95 ? 7.958 11.435 -8.440 1.00 89.38 95 ARG A CA 1
ATOM 692 C C . ARG A 1 95 ? 8.575 11.348 -7.038 1.00 89.38 95 ARG A C 1
ATOM 694 O O . ARG A 1 95 ? 9.725 10.942 -6.879 1.00 89.38 95 ARG A O 1
ATOM 701 N N . ARG A 1 96 ? 7.818 11.794 -6.027 1.00 75.62 96 ARG A N 1
ATOM 702 C CA . ARG A 1 96 ? 8.202 11.830 -4.602 1.00 75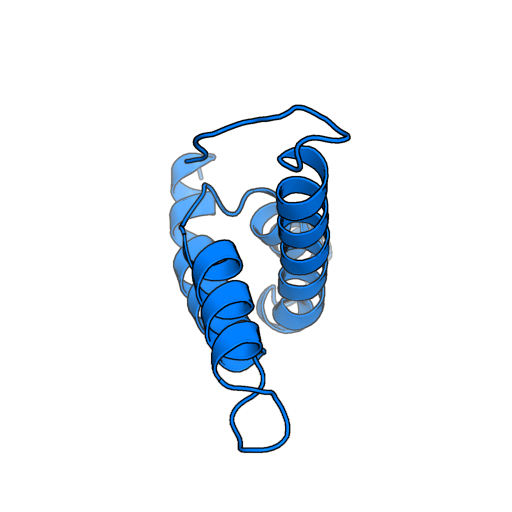.62 96 ARG A CA 1
ATOM 703 C C . ARG A 1 96 ? 7.404 10.844 -3.767 1.00 75.62 96 ARG A C 1
ATOM 705 O O . ARG A 1 96 ? 6.193 10.703 -4.050 1.00 75.62 96 ARG A O 1
#

Sequence (96 aa):
MTAEETLARFAPLVAVALADSLPRGTDTPDTLGEAMHYSLMAGGKRLRPTLVLLAAEACGGDPRDALPAACAVEMVHTYSLIHDDLPAMDDDDLRR

Secondary structure (DSSP, 8-state):
--HHHHHHHHHHHHHHHHHHHS--STTS-HHHHHHHHHHHHS----HHHHHHHHHHHHTTS-GGGGHHHHHHHHHHHHHHHHHHTSTTTT--S---

Solvent-accessible surface area (backbone atoms only — not comparable to full-atom values): 5651 Å² total; per-residue (Å²): 133,55,73,67,58,50,37,66,68,40,42,64,59,50,54,52,53,43,63,70,68,49,91,86,65,88,91,49,60,66,71,58,50,51,50,54,49,49,65,65,64,68,64,74,76,51,59,68,28,43,53,44,25,49,51,32,42,75,73,74,45,63,33,73,81,36,44,69,59,19,39,52,55,42,51,55,51,44,53,50,51,62,55,43,36,32,79,91,58,68,51,49,93,76,87,123

Nearest PDB structures (foldseek):
  5xn5-assembly1_A  TM=9.460E-01  e=9.732E-06  Oryza sativa Japonica Group
  3zmb-assembly1_B  TM=9.508E-01  e=2.351E-05  Pseudomonas aeruginosa PAO1
  3ts7-assembly1_A  TM=9.212E-01  e=9.324E-05  Methylococcus capsulatus
  1rtr-assembly1_A  TM=9.275E-01  e=8.824E-05  Staphylococcus aureus
  3uca-assembly1_B  TM=9.225E-01  e=2.252E-04  Clostridium perfringens

Radius of gyration: 14.81 Å; Cα contacts (8 Å, |Δi|>4): 74; chains: 1; bounding box: 31×32×41 Å

Mean predicted aligned error: 3.31 Å